Protein AF-A0A1G1HU96-F1 (afdb_monomer_lite)

Sequence (69 aa):
MAAGLCGIFLGAFGIHKFILGLTTPAVIMLLVSVLTCGIGAIPMGIIGLVEGIIYLTKSDEEFYETYIV

Foldseek 3Di:
DVLLVCLQPVQQQLVSCVVLVNVVVNVVSNCLCVVVVRPSSVVSSVVSNVVSVCCVPPDPVVCCVVRND

pLDDT: mean 95.68, std 2.41, range [84.75, 98.31]

Secondary structure (DSSP, 8-state):
-HHHHHHHHHGGGTHHHHHTT-HHHHHHHHHHHHHTTTTTHHHHHHHHHHHHHHHHHS-HHHHHHHHT-

Structure (mmCIF, N/CA/C/O backbone):
data_AF-A0A1G1HU96-F1
#
_entry.id   AF-A0A1G1HU96-F1
#
loop_
_atom_site.group_PDB
_atom_site.id
_atom_site.type_symbol
_atom_site.label_atom_id
_atom_site.label_alt_id
_atom_site.label_comp_id
_atom_site.label_asym_id
_atom_site.label_entity_id
_atom_site.label_seq_id
_atom_site.pdbx_PDB_ins_code
_atom_site.Cartn_x
_atom_site.Cartn_y
_atom_site.Cartn_z
_atom_site.occupancy
_atom_site.B_iso_or_equiv
_atom_site.auth_seq_id
_atom_site.auth_comp_id
_atom_site.auth_asym_id
_atom_site.auth_atom_id
_atom_site.pdbx_PDB_model_num
ATOM 1 N N . MET A 1 1 ? -8.303 -7.164 9.000 1.00 86.44 1 MET A N 1
ATOM 2 C CA . MET A 1 1 ? -7.055 -7.723 9.593 1.00 86.44 1 MET A CA 1
ATOM 3 C C . MET A 1 1 ? -6.046 -8.251 8.570 1.00 86.44 1 MET A C 1
ATOM 5 O O . MET A 1 1 ? -4.939 -7.733 8.546 1.00 86.44 1 MET A O 1
ATOM 9 N N . ALA A 1 2 ? -6.381 -9.249 7.734 1.00 94.25 2 ALA A N 1
ATOM 10 C CA . ALA A 1 2 ? -5.416 -9.860 6.800 1.00 94.25 2 ALA A CA 1
ATOM 11 C C . ALA A 1 2 ? -4.732 -8.832 5.878 1.00 94.25 2 ALA A C 1
ATOM 13 O O . ALA A 1 2 ? -3.509 -8.802 5.798 1.00 94.25 2 ALA A O 1
ATOM 14 N N . ALA A 1 3 ? -5.507 -7.921 5.279 1.00 95.00 3 ALA A N 1
ATOM 15 C CA . ALA A 1 3 ? -4.965 -6.831 4.468 1.00 95.00 3 ALA A CA 1
ATOM 16 C C . ALA A 1 3 ? -3.994 -5.927 5.251 1.00 95.00 3 ALA A C 1
ATOM 18 O O . ALA A 1 3 ? -2.968 -5.535 4.715 1.00 95.00 3 ALA A O 1
ATOM 19 N N . GLY A 1 4 ? -4.267 -5.637 6.526 1.00 96.50 4 GLY A N 1
ATOM 20 C CA . GLY A 1 4 ? -3.389 -4.809 7.358 1.00 96.50 4 GLY A CA 1
ATOM 21 C C . GLY A 1 4 ? -2.030 -5.459 7.621 1.00 96.50 4 GLY A C 1
ATOM 22 O O . GLY A 1 4 ? -0.989 -4.848 7.393 1.00 96.50 4 GLY A O 1
ATOM 23 N N . LEU A 1 5 ? -2.028 -6.741 8.004 1.00 97.50 5 LEU A N 1
ATOM 24 C CA . LEU A 1 5 ? -0.790 -7.505 8.207 1.00 97.50 5 LEU A CA 1
ATOM 25 C C . LEU A 1 5 ? -0.001 -7.664 6.901 1.00 97.50 5 LEU A C 1
ATOM 27 O O . LEU A 1 5 ? 1.212 -7.461 6.882 1.00 97.50 5 LEU A O 1
ATOM 31 N N . CYS A 1 6 ? -0.683 -7.968 5.794 1.00 97.12 6 CYS A N 1
ATOM 32 C CA . CYS A 1 6 ? -0.044 -8.020 4.483 1.00 97.12 6 CYS A CA 1
ATOM 33 C C . CYS A 1 6 ? 0.506 -6.656 4.049 1.00 97.12 6 CYS A C 1
ATOM 35 O O . CYS A 1 6 ? 1.531 -6.629 3.383 1.00 97.12 6 CYS A O 1
ATOM 37 N N . GLY A 1 7 ? -0.112 -5.542 4.448 1.00 96.62 7 GLY A N 1
ATOM 38 C CA . GLY A 1 7 ? 0.405 -4.203 4.163 1.00 96.62 7 GLY A CA 1
ATOM 39 C C . GLY A 1 7 ? 1.731 -3.953 4.878 1.00 96.62 7 GLY A C 1
ATOM 40 O O . GLY A 1 7 ? 2.699 -3.522 4.259 1.00 96.62 7 GLY A O 1
ATOM 41 N N . ILE A 1 8 ? 1.817 -4.329 6.156 1.00 97.56 8 ILE A N 1
ATOM 42 C CA . ILE A 1 8 ? 3.031 -4.150 6.966 1.00 97.56 8 ILE A CA 1
ATOM 43 C C . ILE A 1 8 ? 4.185 -5.028 6.466 1.00 97.56 8 ILE A C 1
ATOM 45 O O . ILE A 1 8 ? 5.299 -4.540 6.297 1.00 97.56 8 ILE A O 1
ATOM 49 N N . PHE A 1 9 ? 3.940 -6.320 6.233 1.00 96.19 9 PHE A N 1
ATOM 50 C CA . PHE A 1 9 ? 5.018 -7.266 5.914 1.00 96.19 9 PHE A CA 1
ATOM 51 C C . PHE A 1 9 ? 5.304 -7.396 4.417 1.00 96.19 9 PHE A C 1
ATOM 53 O O . PHE A 1 9 ? 6.436 -7.665 4.026 1.00 96.19 9 PHE A O 1
ATOM 60 N N . LEU A 1 10 ? 4.281 -7.236 3.576 1.00 96.12 10 LEU A N 1
ATOM 61 C CA . LEU A 1 10 ? 4.319 -7.525 2.138 1.00 96.12 10 LEU A CA 1
ATOM 62 C C . LEU A 1 10 ? 3.838 -6.328 1.297 1.00 96.12 10 LEU A C 1
ATOM 64 O O . LEU A 1 10 ? 3.492 -6.481 0.123 1.00 96.12 10 LEU A O 1
ATOM 68 N N . GLY A 1 11 ? 3.840 -5.129 1.888 1.00 93.75 11 GLY A N 1
ATOM 69 C CA . GLY A 1 11 ? 3.322 -3.903 1.287 1.00 93.75 11 GLY A CA 1
ATOM 70 C C . GLY A 1 11 ? 3.999 -3.511 -0.021 1.00 93.75 11 GLY A C 1
ATOM 71 O O . GLY A 1 11 ? 3.334 -3.057 -0.949 1.00 93.75 11 GLY A O 1
ATOM 72 N N . ALA A 1 12 ? 5.300 -3.784 -0.140 1.00 94.81 12 ALA A N 1
ATOM 73 C CA . ALA A 1 12 ? 6.071 -3.519 -1.353 1.00 94.81 12 ALA A CA 1
ATOM 74 C C . ALA A 1 12 ? 5.546 -4.271 -2.590 1.00 94.81 12 ALA A C 1
ATOM 76 O O . ALA A 1 12 ? 5.783 -3.839 -3.715 1.00 94.81 12 ALA A O 1
ATOM 77 N N . PHE A 1 13 ? 4.815 -5.372 -2.402 1.00 96.00 13 PHE A N 1
ATOM 78 C CA . PHE A 1 13 ? 4.238 -6.165 -3.490 1.00 96.00 13 PHE A CA 1
ATOM 79 C C . PHE A 1 13 ? 2.762 -5.839 -3.764 1.00 96.00 13 PHE A C 1
ATOM 81 O O . PHE A 1 13 ? 2.177 -6.421 -4.674 1.00 96.00 13 PHE A O 1
ATOM 88 N N . GLY A 1 14 ? 2.137 -4.951 -2.980 1.00 95.75 14 GLY A N 1
ATOM 89 C CA . GLY A 1 14 ? 0.719 -4.603 -3.132 1.00 95.75 14 GLY A CA 1
ATOM 90 C C . GLY A 1 14 ? -0.264 -5.714 -2.731 1.00 95.75 14 GLY A C 1
ATOM 91 O O . GLY A 1 14 ? -1.442 -5.639 -3.076 1.00 95.75 14 GLY A O 1
AT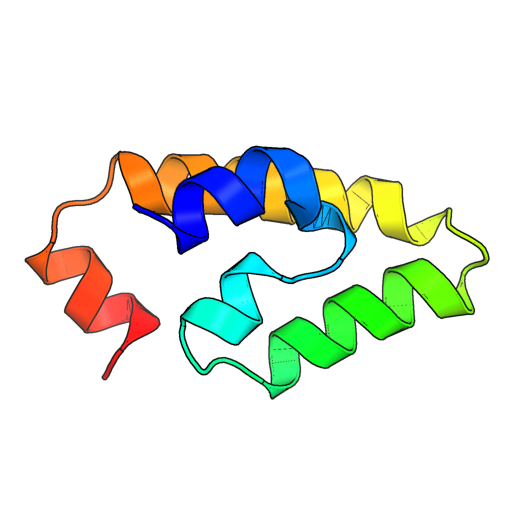OM 92 N N . ILE A 1 15 ? 0.179 -6.751 -2.007 1.00 96.81 15 ILE A N 1
ATOM 93 C CA . ILE A 1 15 ? -0.648 -7.927 -1.660 1.00 96.81 15 ILE A CA 1
ATOM 94 C C . ILE A 1 15 ? -1.893 -7.542 -0.854 1.00 96.81 15 ILE A C 1
ATOM 96 O O . ILE A 1 15 ? -2.979 -8.078 -1.073 1.00 96.81 15 ILE A O 1
ATOM 100 N N . HIS A 1 16 ? -1.763 -6.568 0.043 1.00 96.94 16 HIS A N 1
ATOM 101 C CA . HIS A 1 16 ? -2.879 -6.045 0.824 1.00 96.94 16 HIS A CA 1
ATOM 102 C C . HIS A 1 16 ? -4.003 -5.479 -0.040 1.00 96.94 16 HIS A C 1
ATOM 104 O O . HIS A 1 16 ? -5.160 -5.644 0.325 1.00 96.94 16 HIS A O 1
ATOM 110 N N . LYS A 1 17 ? -3.696 -4.888 -1.200 1.00 97.19 17 LYS A N 1
ATOM 111 C CA . LYS A 1 17 ? -4.700 -4.369 -2.142 1.00 97.19 17 LYS A CA 1
ATOM 112 C C . LYS A 1 17 ? -5.430 -5.486 -2.888 1.00 97.19 17 LYS A C 1
ATOM 114 O O . LYS A 1 17 ? -6.636 -5.374 -3.084 1.00 97.19 17 LYS A O 1
ATOM 119 N N . PHE A 1 18 ? -4.747 -6.584 -3.228 1.00 96.69 18 PHE A N 1
ATOM 120 C CA . PHE A 1 18 ? -5.404 -7.765 -3.806 1.00 96.69 18 PHE A CA 1
ATOM 121 C C . PHE A 1 18 ? -6.437 -8.370 -2.848 1.00 96.69 18 PHE A C 1
ATOM 123 O O . PHE A 1 18 ? -7.517 -8.758 -3.283 1.00 96.69 18 PHE A O 1
ATOM 130 N N . ILE A 1 19 ? -6.143 -8.391 -1.544 1.00 95.62 19 ILE A N 1
ATOM 131 C CA . ILE A 1 19 ? -7.070 -8.895 -0.516 1.00 95.62 19 ILE A CA 1
ATOM 132 C C . ILE A 1 19 ? -8.355 -8.058 -0.454 1.00 95.62 19 ILE A C 1
ATOM 134 O O . ILE A 1 19 ? -9.419 -8.596 -0.165 1.00 95.62 19 ILE A O 1
ATOM 138 N N . LEU A 1 20 ? -8.269 -6.759 -0.748 1.00 95.81 20 LEU A N 1
ATOM 139 C CA . LEU A 1 20 ? -9.422 -5.854 -0.775 1.00 95.81 20 LEU A CA 1
ATOM 140 C C . LEU A 1 20 ? -10.170 -5.858 -2.115 1.00 95.81 20 LEU A C 1
ATOM 142 O O . LEU A 1 20 ? -11.108 -5.093 -2.283 1.00 95.81 20 LEU A O 1
ATOM 146 N N 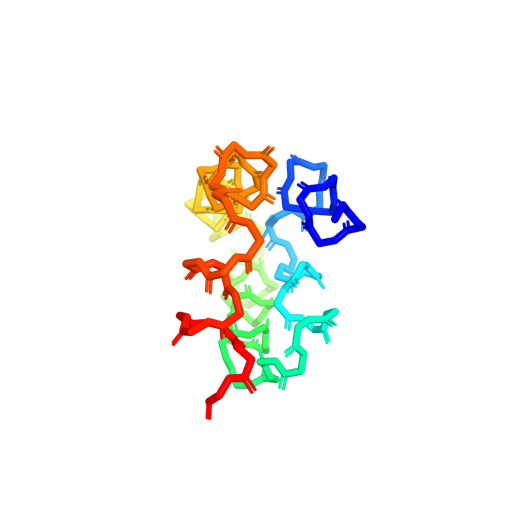. GLY A 1 21 ? -9.753 -6.670 -3.092 1.00 95.50 21 GLY A N 1
ATOM 147 C CA . GLY A 1 21 ? -10.324 -6.654 -4.445 1.00 95.50 21 GLY A CA 1
ATOM 148 C C . GLY A 1 21 ? -9.850 -5.482 -5.316 1.00 95.50 21 GLY A C 1
ATOM 149 O O . GLY A 1 21 ? -10.237 -5.377 -6.482 1.00 95.50 21 GLY A O 1
ATOM 150 N N . LEU A 1 22 ? -8.947 -4.635 -4.808 1.00 95.88 22 LEU A N 1
ATOM 151 C CA . LEU A 1 22 ? -8.393 -3.470 -5.501 1.00 95.88 22 LEU A CA 1
ATOM 152 C C . LEU A 1 22 ? -7.273 -3.888 -6.471 1.00 95.88 22 LEU A C 1
ATOM 154 O O . LEU A 1 22 ? -6.095 -3.587 -6.277 1.00 95.88 22 LEU A O 1
ATOM 158 N N . THR A 1 23 ? -7.651 -4.596 -7.535 1.00 95.81 23 THR A N 1
ATOM 159 C CA . THR A 1 23 ? -6.716 -5.253 -8.467 1.00 95.81 23 THR A CA 1
ATOM 160 C C . THR A 1 23 ? -5.822 -4.260 -9.212 1.00 95.81 23 THR A C 1
ATOM 162 O O . THR A 1 23 ? -4.615 -4.467 -9.300 1.00 95.81 23 THR A O 1
ATOM 165 N N . THR A 1 24 ? -6.378 -3.153 -9.710 1.00 96.44 24 THR A N 1
ATOM 166 C CA . THR A 1 24 ? -5.615 -2.145 -10.464 1.00 96.44 24 THR A CA 1
ATOM 167 C C . THR A 1 24 ? -4.454 -1.551 -9.656 1.00 96.44 24 THR A C 1
ATOM 169 O O . THR A 1 24 ? -3.314 -1.665 -10.111 1.00 96.44 24 THR A O 1
ATOM 172 N N . PRO A 1 25 ? -4.666 -0.959 -8.460 1.00 96.50 25 PRO A N 1
ATOM 173 C CA . PRO A 1 25 ? -3.550 -0.438 -7.674 1.00 96.50 25 PRO A CA 1
ATOM 174 C C . PRO A 1 25 ? -2.597 -1.546 -7.211 1.00 96.50 25 PRO A C 1
ATOM 176 O O . PRO A 1 25 ? -1.392 -1.317 -7.188 1.00 96.50 25 PRO A O 1
ATOM 179 N N . ALA A 1 26 ? -3.091 -2.754 -6.917 1.00 97.06 26 ALA A N 1
ATOM 180 C CA . ALA A 1 26 ? -2.235 -3.877 -6.539 1.00 97.06 26 ALA A CA 1
ATOM 181 C C . ALA A 1 26 ? -1.240 -4.257 -7.653 1.00 97.06 26 ALA A C 1
ATOM 183 O O . ALA A 1 26 ? -0.041 -4.394 -7.406 1.00 97.06 26 ALA A O 1
ATOM 184 N N . VAL A 1 27 ? -1.722 -4.350 -8.897 1.00 97.88 27 VAL A N 1
ATOM 185 C CA . VAL A 1 27 ? -0.886 -4.624 -10.075 1.00 97.88 27 VAL A CA 1
ATOM 186 C C . VAL A 1 27 ? 0.097 -3.484 -10.326 1.00 97.88 27 VAL A C 1
ATOM 188 O O . VAL A 1 27 ? 1.259 -3.752 -10.616 1.00 97.88 27 VAL A O 1
ATOM 191 N N . ILE A 1 28 ? -0.319 -2.223 -10.172 1.00 97.19 28 ILE A N 1
ATOM 192 C CA . ILE A 1 28 ? 0.589 -1.074 -10.320 1.00 97.19 28 ILE A CA 1
ATOM 193 C C . ILE A 1 28 ? 1.733 -1.156 -9.305 1.00 97.19 28 ILE A C 1
ATOM 195 O O . ILE A 1 28 ? 2.892 -1.040 -9.700 1.00 97.19 28 ILE A O 1
ATOM 199 N N . MET A 1 29 ? 1.436 -1.397 -8.023 1.00 97.31 29 MET A N 1
ATOM 200 C CA . MET A 1 29 ? 2.468 -1.530 -6.987 1.00 97.31 29 MET A CA 1
ATOM 201 C C . MET A 1 29 ? 3.434 -2.676 -7.308 1.00 97.31 29 MET A C 1
ATOM 203 O O . MET A 1 29 ? 4.649 -2.491 -7.248 1.00 97.31 29 MET A O 1
ATOM 207 N N . LEU A 1 30 ? 2.907 -3.835 -7.719 1.00 97.00 30 LEU A N 1
ATOM 208 C CA . LEU A 1 30 ? 3.720 -4.987 -8.102 1.00 97.00 30 LEU A CA 1
ATOM 209 C C . LEU A 1 30 ? 4.628 -4.677 -9.301 1.00 97.00 30 LEU A C 1
ATOM 211 O O . LEU A 1 30 ? 5.827 -4.945 -9.252 1.00 97.00 30 LEU A O 1
ATOM 215 N N . LEU A 1 31 ? 4.076 -4.089 -10.365 1.00 97.38 31 LEU A N 1
ATOM 216 C CA . LEU A 1 31 ? 4.832 -3.746 -11.568 1.00 97.38 31 LEU A CA 1
ATOM 217 C C . LEU A 1 31 ? 5.894 -2.688 -11.283 1.00 97.38 31 LEU A C 1
ATOM 219 O O . LEU A 1 31 ? 7.015 -2.838 -11.754 1.00 97.38 31 LEU A O 1
ATOM 223 N N . VAL A 1 32 ? 5.596 -1.658 -10.486 1.00 96.94 32 VAL A N 1
ATOM 224 C CA . VAL A 1 32 ? 6.605 -0.663 -10.099 1.00 96.94 32 VAL A CA 1
ATOM 225 C C . VAL A 1 32 ? 7.743 -1.333 -9.338 1.00 96.94 32 VAL A C 1
ATOM 227 O O . VAL A 1 32 ? 8.903 -1.118 -9.685 1.00 96.94 32 VAL A O 1
ATOM 230 N N . SER A 1 33 ? 7.441 -2.183 -8.359 1.00 95.25 33 SER A N 1
ATOM 231 C CA . SER A 1 33 ? 8.465 -2.891 -7.587 1.00 95.25 33 SER A CA 1
ATOM 232 C C . SER A 1 33 ? 9.315 -3.831 -8.447 1.00 95.25 33 SER A C 1
ATOM 234 O O . SER A 1 33 ? 10.531 -3.872 -8.279 1.00 95.25 33 SER A O 1
ATOM 236 N N . VAL A 1 34 ? 8.713 -4.547 -9.402 1.00 95.94 34 VAL A N 1
ATOM 237 C CA . VAL A 1 34 ? 9.416 -5.536 -10.240 1.00 95.94 34 VAL A CA 1
ATOM 238 C C . VAL A 1 34 ? 10.167 -4.888 -11.407 1.00 95.94 34 VAL A C 1
ATOM 240 O O . VAL A 1 34 ? 11.344 -5.177 -11.612 1.00 95.94 34 VAL A O 1
ATOM 243 N N . LEU A 1 35 ? 9.527 -3.988 -12.161 1.00 96.44 35 LEU A N 1
ATOM 244 C CA . LEU A 1 35 ? 10.096 -3.386 -13.376 1.00 96.44 35 LEU A CA 1
ATOM 245 C C . LEU A 1 35 ? 11.229 -2.393 -13.085 1.00 96.44 35 LEU A C 1
ATOM 247 O O . LEU A 1 35 ? 12.033 -2.107 -13.965 1.00 96.44 35 LEU A O 1
ATOM 251 N N . THR A 1 36 ? 11.324 -1.893 -11.852 1.00 95.19 36 THR A N 1
ATOM 252 C CA . THR A 1 36 ? 12.448 -1.057 -11.391 1.00 95.19 36 THR A CA 1
ATOM 253 C C . THR A 1 36 ? 13.554 -1.875 -10.714 1.00 95.19 36 THR A C 1
ATOM 255 O O . THR A 1 36 ? 14.346 -1.330 -9.943 1.00 95.19 36 THR A O 1
ATOM 258 N N . CYS A 1 37 ? 13.599 -3.189 -10.964 1.00 91.94 37 CYS A N 1
ATOM 259 C CA . CYS A 1 37 ? 14.559 -4.120 -10.364 1.00 91.94 37 CYS A CA 1
ATOM 260 C C . CYS A 1 37 ? 14.595 -4.043 -8.824 1.00 91.94 37 CYS A C 1
ATOM 262 O O . CYS A 1 37 ? 15.658 -4.151 -8.216 1.00 91.94 37 CYS A O 1
ATOM 264 N N . GLY A 1 38 ? 13.443 -3.818 -8.182 1.00 89.75 38 GLY A N 1
ATOM 265 C CA . GLY A 1 38 ? 13.320 -3.732 -6.726 1.00 89.75 38 GLY A CA 1
ATOM 266 C C . GLY A 1 38 ? 13.552 -2.344 -6.124 1.00 89.75 38 GLY A C 1
ATOM 267 O O . GLY A 1 38 ? 13.265 -2.155 -4.947 1.00 89.75 38 GLY A O 1
ATOM 268 N N . ILE A 1 39 ? 13.999 -1.339 -6.885 1.00 94.44 39 ILE A N 1
ATOM 269 C CA . ILE A 1 39 ? 14.225 0.015 -6.337 1.00 94.44 39 ILE A CA 1
ATOM 270 C C . ILE A 1 39 ? 12.893 0.677 -5.955 1.00 94.44 39 ILE A C 1
ATOM 272 O O . ILE A 1 39 ? 12.751 1.254 -4.877 1.00 94.44 39 ILE A O 1
ATOM 276 N N . GLY A 1 40 ? 11.882 0.531 -6.807 1.00 94.50 40 GLY A N 1
ATOM 277 C CA . GLY A 1 40 ? 10.515 0.990 -6.567 1.00 94.50 40 GLY A CA 1
ATOM 278 C C . GLY A 1 40 ? 9.824 0.265 -5.412 1.00 94.50 40 GLY A C 1
ATOM 279 O O . GLY A 1 40 ? 8.841 0.779 -4.886 1.00 94.50 40 GLY A O 1
ATOM 280 N N . ALA A 1 41 ? 10.367 -0.864 -4.943 1.00 94.81 41 ALA A N 1
ATOM 281 C CA . ALA A 1 41 ? 9.855 -1.561 -3.767 1.00 94.81 41 ALA A CA 1
ATOM 282 C C . ALA A 1 41 ? 10.023 -0.738 -2.480 1.00 94.81 41 ALA A C 1
ATOM 284 O O . ALA A 1 41 ? 9.240 -0.907 -1.550 1.00 94.81 41 ALA A O 1
ATOM 285 N N . ILE A 1 42 ? 10.995 0.182 -2.428 1.00 95.38 42 ILE A N 1
ATOM 286 C CA . ILE A 1 42 ? 11.229 1.051 -1.266 1.00 95.38 42 ILE A CA 1
ATOM 287 C C . ILE A 1 42 ? 10.031 1.993 -1.035 1.00 95.38 42 ILE A C 1
ATOM 289 O O . ILE A 1 42 ? 9.404 1.894 0.023 1.00 95.38 42 ILE A O 1
ATOM 293 N N . PRO A 1 43 ? 9.643 2.868 -1.989 1.00 96.69 43 PRO A N 1
ATOM 294 C CA . PRO A 1 43 ? 8.467 3.716 -1.803 1.00 96.69 43 PRO A CA 1
ATOM 295 C C . PRO A 1 43 ? 7.167 2.905 -1.705 1.00 96.69 43 PRO A C 1
ATOM 297 O O . PRO A 1 43 ? 6.308 3.252 -0.896 1.00 96.69 43 PRO A O 1
ATOM 300 N N . MET A 1 44 ? 7.025 1.800 -2.448 1.00 97.19 44 MET A N 1
ATOM 301 C CA . MET A 1 44 ? 5.837 0.936 -2.349 1.00 97.19 44 MET A CA 1
ATOM 302 C C . MET A 1 44 ? 5.711 0.267 -0.974 1.00 97.19 44 MET A C 1
ATOM 304 O O . MET A 1 44 ? 4.607 0.135 -0.451 1.00 97.19 44 MET A O 1
ATOM 308 N N . GLY A 1 45 ? 6.833 -0.104 -0.353 1.00 96.44 45 GLY A N 1
ATOM 309 C CA . GLY A 1 45 ? 6.872 -0.641 1.005 1.00 96.44 45 GLY A CA 1
ATOM 310 C C . GLY A 1 45 ? 6.434 0.381 2.050 1.00 96.44 45 GLY A C 1
ATOM 311 O O . GLY A 1 45 ? 5.671 0.036 2.947 1.00 96.44 45 GLY A O 1
ATOM 312 N N . ILE A 1 46 ? 6.839 1.648 1.904 1.00 97.75 46 ILE A N 1
ATOM 313 C CA . ILE A 1 46 ? 6.389 2.736 2.790 1.00 97.75 46 ILE A CA 1
ATOM 314 C C . ILE A 1 46 ? 4.878 2.945 2.657 1.00 97.75 46 ILE A C 1
ATOM 316 O O . ILE A 1 46 ? 4.187 3.035 3.672 1.00 97.75 46 ILE A O 1
ATOM 320 N N . ILE A 1 47 ? 4.356 2.976 1.424 1.00 97.38 47 ILE A N 1
ATOM 321 C CA . ILE A 1 47 ? 2.911 3.075 1.173 1.00 97.38 47 ILE A CA 1
ATOM 322 C C . ILE A 1 47 ? 2.186 1.914 1.857 1.00 97.38 47 ILE A C 1
ATOM 324 O O . ILE A 1 47 ? 1.268 2.145 2.640 1.00 97.38 47 ILE A O 1
ATOM 328 N N . GLY A 1 48 ? 2.632 0.677 1.627 1.00 97.38 48 GLY A N 1
ATOM 329 C CA . GLY A 1 48 ? 2.011 -0.499 2.226 1.00 97.38 48 GLY A CA 1
ATOM 330 C C . GLY A 1 48 ? 2.096 -0.534 3.754 1.00 97.38 48 GLY A C 1
ATOM 331 O O . GLY A 1 48 ? 1.132 -0.945 4.392 1.00 97.38 48 GLY A O 1
ATOM 332 N N . LEU A 1 49 ? 3.181 -0.036 4.356 1.00 98.12 49 LEU A N 1
ATOM 333 C CA . LEU A 1 49 ? 3.307 0.089 5.810 1.00 98.12 49 LEU A CA 1
ATOM 334 C C . LEU A 1 49 ? 2.273 1.070 6.379 1.00 98.12 49 LEU A C 1
ATOM 336 O O . LEU A 1 49 ? 1.574 0.738 7.336 1.00 98.12 49 LEU A O 1
ATOM 340 N N . VAL A 1 50 ? 2.156 2.260 5.780 1.00 98.31 50 VAL A N 1
ATOM 341 C CA . VAL A 1 50 ? 1.187 3.285 6.201 1.00 98.31 50 VAL A CA 1
ATOM 342 C C . VAL A 1 50 ? -0.241 2.774 6.030 1.00 98.31 50 VAL A C 1
ATOM 344 O O . VAL A 1 50 ? -1.038 2.846 6.963 1.00 98.31 50 VAL A O 1
ATOM 347 N N . GLU A 1 51 ? -0.557 2.203 4.869 1.00 97.31 51 GLU A N 1
ATOM 348 C CA . GLU A 1 51 ? -1.869 1.610 4.612 1.00 97.31 51 GLU A CA 1
ATOM 349 C C . GLU A 1 51 ? -2.156 0.436 5.549 1.00 97.31 51 GLU A C 1
ATOM 351 O O . GLU A 1 51 ? -3.260 0.329 6.070 1.00 97.31 51 GLU A O 1
ATOM 356 N N . GLY A 1 52 ? -1.158 -0.402 5.830 1.00 97.62 52 GLY A N 1
ATOM 357 C CA . GLY A 1 52 ? -1.268 -1.518 6.760 1.00 97.62 52 GLY A CA 1
ATOM 358 C C . GLY A 1 52 ? -1.650 -1.068 8.169 1.00 97.62 52 GLY A C 1
ATOM 359 O O . GLY A 1 52 ? -2.545 -1.659 8.770 1.00 97.62 52 GLY A O 1
ATOM 360 N N . ILE A 1 53 ? -1.041 0.014 8.669 1.00 98.00 53 ILE A N 1
ATOM 361 C CA . ILE A 1 53 ? -1.422 0.628 9.950 1.00 98.00 53 ILE A CA 1
ATOM 362 C C . ILE A 1 53 ? -2.852 1.168 9.868 1.00 98.00 53 ILE A C 1
ATOM 364 O O . ILE A 1 53 ? -3.663 0.824 10.722 1.00 98.00 53 ILE A O 1
ATOM 368 N N . ILE A 1 54 ? -3.192 1.933 8.822 1.00 97.44 54 ILE A N 1
ATOM 369 C CA . ILE A 1 54 ? -4.547 2.479 8.632 1.00 97.44 54 ILE A CA 1
ATOM 370 C C . ILE A 1 54 ? -5.596 1.359 8.639 1.00 97.44 54 ILE A C 1
ATOM 372 O O . ILE A 1 54 ? -6.636 1.501 9.269 1.00 97.44 54 ILE A O 1
ATOM 376 N N . TYR A 1 55 ? -5.334 0.229 7.981 1.00 96.75 55 TYR A N 1
ATOM 377 C CA . TYR A 1 55 ? -6.272 -0.897 7.917 1.00 96.75 55 TYR A CA 1
ATOM 378 C C . TYR A 1 55 ? -6.454 -1.610 9.259 1.00 96.75 55 TYR A C 1
ATOM 380 O O . TYR A 1 55 ? -7.426 -2.343 9.425 1.00 96.75 55 TYR A O 1
ATOM 388 N N . LEU A 1 56 ? -5.501 -1.467 10.184 1.00 96.69 56 LEU A N 1
ATOM 389 C CA . LEU A 1 56 ? -5.576 -2.051 11.523 1.00 96.69 56 LEU A CA 1
ATOM 390 C C . LEU A 1 56 ? -6.150 -1.084 12.561 1.00 96.69 56 LEU A C 1
ATOM 392 O O . LEU A 1 56 ? -6.633 -1.548 13.590 1.00 96.69 56 LEU A O 1
ATOM 396 N N . THR A 1 57 ? -6.072 0.228 12.327 1.00 97.38 57 THR A N 1
ATOM 397 C CA . THR A 1 57 ? -6.477 1.245 13.310 1.00 97.38 57 THR A CA 1
ATOM 398 C C . THR A 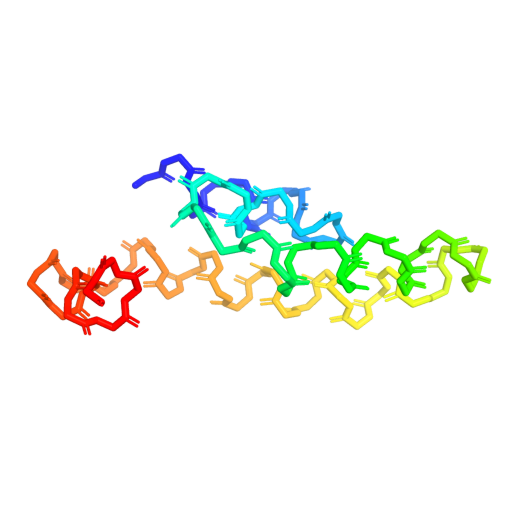1 57 ? -7.764 1.983 12.958 1.00 97.38 57 THR A C 1
ATOM 400 O O . THR A 1 57 ? -8.347 2.614 13.837 1.00 97.38 57 THR A O 1
ATOM 403 N N . LYS A 1 58 ? -8.206 1.937 11.698 1.00 96.19 58 LYS A N 1
ATOM 404 C CA . LYS A 1 58 ? -9.478 2.522 11.257 1.00 96.19 58 LYS A CA 1
ATOM 405 C C . LYS A 1 58 ? -10.660 1.682 11.764 1.00 96.19 58 LYS A C 1
ATOM 407 O O . LYS A 1 58 ? -10.534 0.467 11.899 1.00 96.19 58 LYS A O 1
ATOM 412 N N . SER A 1 59 ? -11.796 2.328 12.041 1.00 96.75 59 SER A N 1
ATOM 413 C CA . SER A 1 59 ? -13.033 1.625 12.407 1.00 96.75 59 SER A CA 1
ATOM 414 C C . SER A 1 59 ? -13.577 0.794 11.236 1.00 96.75 59 SER A C 1
ATOM 416 O O . SER A 1 59 ? -13.342 1.126 10.073 1.00 96.75 59 SER A O 1
ATOM 418 N N . ASP A 1 60 ? -14.312 -0.282 11.530 1.00 94.31 60 ASP A N 1
ATOM 419 C CA . ASP A 1 60 ? -14.829 -1.189 10.494 1.00 94.31 60 ASP A CA 1
ATOM 420 C C . ASP A 1 60 ? -15.764 -0.477 9.502 1.00 94.31 60 ASP A C 1
ATOM 422 O O . ASP A 1 60 ? -15.676 -0.718 8.299 1.00 94.31 60 ASP A O 1
ATOM 426 N N . GLU A 1 61 ? -16.615 0.431 9.990 1.00 95.69 61 GLU A N 1
ATOM 427 C CA . GLU A 1 61 ? -17.544 1.217 9.166 1.00 95.69 61 GLU A CA 1
ATOM 428 C C . GLU A 1 61 ? -16.786 2.137 8.200 1.00 95.69 61 GLU A C 1
ATOM 430 O O . GLU A 1 61 ? -16.964 2.048 6.987 1.00 95.69 61 GLU A O 1
ATOM 435 N N . GLU A 1 62 ? -15.854 2.951 8.707 1.00 94.94 62 GLU A N 1
ATOM 436 C CA . GLU A 1 62 ? -15.043 3.832 7.858 1.00 94.94 62 GLU A CA 1
ATOM 437 C C . GLU A 1 62 ? -14.166 3.047 6.879 1.00 94.94 62 GLU A C 1
ATOM 439 O O . GLU A 1 62 ? -13.873 3.521 5.778 1.00 94.94 62 GLU A O 1
ATOM 444 N N . PHE A 1 63 ? -13.671 1.877 7.288 1.00 95.38 63 PHE A N 1
ATOM 445 C CA . PHE A 1 63 ? -12.875 1.013 6.428 1.00 95.38 63 PHE A CA 1
ATOM 446 C C . PHE A 1 63 ? -13.714 0.480 5.267 1.00 95.38 63 PHE A C 1
ATOM 448 O O . PHE A 1 63 ? -13.280 0.571 4.117 1.00 95.38 63 PHE A O 1
ATOM 455 N N . TYR A 1 64 ? -14.907 -0.035 5.563 1.00 94.56 64 TYR A N 1
ATOM 456 C CA . TYR A 1 64 ? -15.825 -0.556 4.560 1.00 94.56 64 TYR A CA 1
ATOM 457 C C . TYR A 1 64 ? -16.211 0.531 3.553 1.00 94.56 64 TYR A C 1
ATOM 459 O O . TYR A 1 64 ? -16.005 0.337 2.356 1.00 94.56 64 TYR A O 1
ATOM 467 N N . GLU A 1 65 ? -16.626 1.701 4.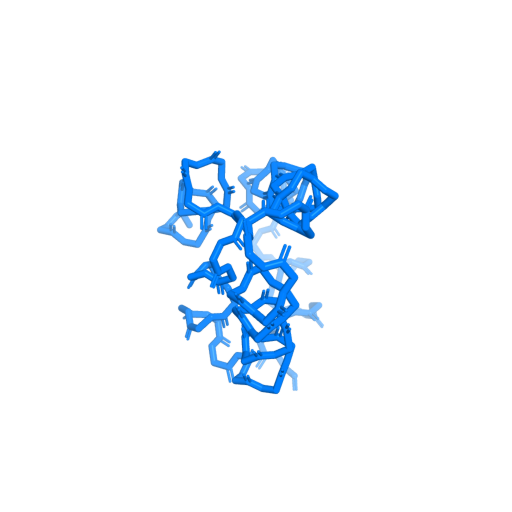048 1.00 95.69 65 GLU A N 1
ATOM 468 C CA . GLU A 1 65 ? -17.012 2.866 3.239 1.00 95.69 65 GLU A CA 1
ATOM 469 C C . GLU A 1 65 ? -15.878 3.406 2.353 1.00 95.69 65 GLU A C 1
ATOM 471 O O . GLU A 1 65 ? -16.119 4.006 1.312 1.00 95.69 65 GLU A O 1
ATOM 476 N N . THR A 1 66 ? -14.615 3.227 2.756 1.00 94.06 66 THR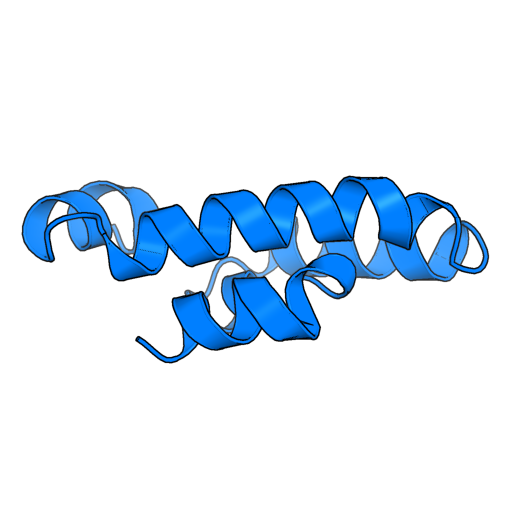 A N 1
ATOM 477 C CA . THR A 1 66 ? -13.473 3.733 1.973 1.00 94.06 66 THR A CA 1
ATOM 478 C C . THR A 1 66 ? -12.956 2.714 0.954 1.00 94.06 66 THR A C 1
ATOM 480 O O . THR A 1 66 ? -12.433 3.108 -0.088 1.00 94.06 66 THR A O 1
ATOM 483 N N . TYR A 1 67 ? -12.988 1.418 1.281 1.00 9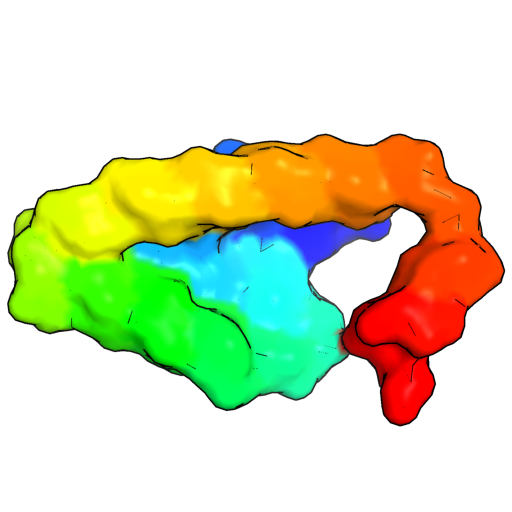2.19 67 TYR A N 1
ATOM 484 C CA . TYR A 1 67 ? -12.210 0.405 0.557 1.00 92.19 67 TYR A CA 1
ATOM 485 C C . TYR A 1 67 ? -13.028 -0.732 -0.064 1.00 92.19 67 TYR A C 1
ATOM 487 O O . TYR A 1 67 ? -12.442 -1.491 -0.837 1.00 92.19 67 TYR A O 1
ATOM 495 N N . ILE A 1 68 ? -14.309 -0.894 0.286 1.00 90.06 68 ILE A N 1
ATOM 496 C CA . ILE A 1 68 ? -15.121 -2.054 -0.125 1.00 90.06 68 ILE A CA 1
ATOM 497 C C . ILE A 1 68 ? -16.361 -1.669 -0.950 1.00 90.06 68 ILE A C 1
ATOM 499 O O . ILE A 1 68 ? -16.773 -2.466 -1.795 1.00 90.06 68 ILE A O 1
ATOM 503 N N . VAL A 1 69 ? -16.941 -0.485 -0.731 1.00 84.75 69 VAL A N 1
ATOM 504 C CA . VAL A 1 69 ? -17.963 0.122 -1.616 1.00 84.75 69 VAL A CA 1
ATOM 505 C C . VAL A 1 69 ? -17.340 0.752 -2.856 1.00 84.75 69 VAL A C 1
ATOM 507 O O . VAL A 1 69 ? -17.995 0.661 -3.918 1.00 84.75 69 VAL A O 1
#

Radius of gyration: 11.57 Å; chains: 1; bounding box: 32×14×27 Å